Protein AF-A0A3D5CTR8-F1 (afdb_monomer_lite)

Secondary structure (DSSP, 8-state):
-HHHHHHHHTSHHHHH-HHHHHHHHHHHHHHHHHHHHHHHHHHTT-S-HHHHHHHHHHHHHHHHHHHHHHHHHHHHHHHHHHHHHHHHHHHHHH--

pLDDT: mean 91.54, std 8.14, range [51.94, 98.25]

Structure (mmCIF, N/CA/C/O backbone):
data_AF-A0A3D5CTR8-F1
#
_entry.id   AF-A0A3D5CTR8-F1
#
loop_
_atom_site.group_PDB
_atom_site.id
_atom_site.type_symbol
_atom_site.label_atom_id
_atom_site.label_alt_id
_atom_site.label_comp_id
_atom_site.label_asym_id
_atom_site.label_entity_id
_atom_site.label_seq_id
_atom_site.pdbx_PDB_ins_code
_atom_site.Cartn_x
_atom_site.Cartn_y
_atom_site.Cartn_z
_atom_site.occupancy
_atom_site.B_iso_or_equiv
_atom_site.auth_seq_id
_atom_site.auth_comp_id
_atom_site.auth_asym_id
_atom_site.auth_atom_id
_atom_site.pdbx_PDB_model_num
ATOM 1 N N . ILE A 1 1 ? 7.028 4.307 2.759 1.00 86.81 1 ILE A N 1
ATOM 2 C CA . ILE A 1 1 ? 5.546 4.196 2.742 1.00 86.81 1 ILE A CA 1
ATOM 3 C C . ILE A 1 1 ? 4.956 3.993 4.135 1.00 86.81 1 ILE A C 1
ATOM 5 O O . ILE A 1 1 ? 4.182 4.841 4.549 1.00 86.81 1 ILE A O 1
ATOM 9 N N . VAL A 1 2 ? 5.355 2.971 4.903 1.00 87.50 2 VAL A N 1
ATOM 10 C CA . VAL A 1 2 ? 4.795 2.731 6.256 1.00 87.50 2 VAL A CA 1
ATOM 11 C C . VAL A 1 2 ? 4.972 3.924 7.207 1.00 87.50 2 VAL A C 1
ATOM 13 O O . VAL A 1 2 ? 4.020 4.327 7.862 1.00 87.50 2 VAL A O 1
ATOM 16 N N . LEU A 1 3 ? 6.155 4.550 7.237 1.00 91.38 3 LEU A N 1
ATOM 17 C CA . LEU A 1 3 ? 6.398 5.741 8.068 1.00 91.38 3 LEU A CA 1
ATOM 18 C C . LEU A 1 3 ? 5.532 6.940 7.660 1.00 91.38 3 LEU A C 1
ATOM 20 O O . LEU A 1 3 ? 5.051 7.674 8.515 1.00 91.38 3 LEU A O 1
ATOM 24 N N . PHE A 1 4 ? 5.300 7.113 6.358 1.00 90.19 4 PHE A N 1
ATOM 25 C CA . PHE A 1 4 ? 4.420 8.158 5.836 1.00 90.19 4 PHE A CA 1
ATOM 26 C C . PHE A 1 4 ? 2.965 7.906 6.242 1.00 90.19 4 PHE A C 1
ATOM 28 O O . PHE A 1 4 ? 2.305 8.805 6.755 1.00 90.19 4 PHE A O 1
ATOM 35 N N . PHE A 1 5 ? 2.498 6.664 6.094 1.00 90.38 5 PHE A N 1
ATOM 36 C CA . PHE A 1 5 ? 1.181 6.250 6.565 1.00 90.38 5 PHE A CA 1
ATOM 37 C C . PHE A 1 5 ? 1.025 6.503 8.070 1.00 90.38 5 PHE A C 1
ATOM 39 O O . PHE A 1 5 ? 0.033 7.083 8.502 1.00 90.38 5 PHE A O 1
ATOM 46 N N . HIS A 1 6 ? 2.031 6.128 8.868 1.00 91.50 6 HIS A N 1
ATOM 47 C CA . HIS A 1 6 ? 2.041 6.373 10.307 1.00 91.50 6 HIS A CA 1
ATOM 48 C C . HIS A 1 6 ? 1.958 7.867 10.632 1.00 91.50 6 HIS A C 1
ATOM 50 O O . HIS A 1 6 ? 1.131 8.261 11.448 1.00 91.50 6 HIS A O 1
ATOM 56 N N . TRP A 1 7 ? 2.769 8.694 9.970 1.00 92.31 7 TRP A N 1
ATOM 57 C CA . TRP A 1 7 ? 2.753 10.143 10.150 1.00 92.31 7 TRP A CA 1
ATOM 58 C C . TRP A 1 7 ? 1.382 10.746 9.827 1.00 92.31 7 TRP A C 1
ATOM 60 O O . TRP A 1 7 ? 0.847 11.514 10.621 1.00 92.31 7 TRP A O 1
ATOM 70 N N . MET A 1 8 ? 0.756 10.335 8.721 1.00 90.44 8 MET A N 1
ATOM 71 C CA . MET A 1 8 ? -0.602 10.772 8.385 1.00 90.44 8 MET A CA 1
ATOM 72 C C . MET A 1 8 ? -1.643 10.310 9.406 1.00 90.44 8 MET A C 1
ATOM 74 O O . MET A 1 8 ? -2.575 11.053 9.708 1.00 90.44 8 MET A O 1
ATOM 78 N N . ASN A 1 9 ? -1.475 9.118 9.978 1.00 90.00 9 ASN A N 1
ATOM 79 C CA . ASN A 1 9 ? -2.368 8.599 11.008 1.00 90.00 9 ASN A CA 1
ATOM 80 C C . ASN A 1 9 ? -2.234 9.329 12.359 1.00 90.00 9 ASN A C 1
ATOM 82 O O . ASN A 1 9 ? -3.064 9.113 13.235 1.00 90.00 9 ASN A O 1
ATOM 86 N N . GLN A 1 10 ? -1.244 10.214 12.533 1.00 91.06 10 GLN A N 1
ATOM 87 C CA . GLN A 1 10 ? -1.181 11.117 13.691 1.00 91.06 10 GLN A CA 1
ATOM 88 C C . GLN A 1 10 ? -2.204 12.261 13.598 1.00 91.06 10 GLN A C 1
ATOM 90 O O . GLN A 1 10 ? -2.503 12.911 14.599 1.00 91.06 10 GLN A O 1
ATOM 95 N N . LEU A 1 11 ? -2.768 12.522 12.412 1.00 92.94 11 LEU A N 1
ATOM 96 C CA . LEU A 1 11 ? -3.824 13.517 12.254 1.00 92.94 11 LEU A CA 1
ATOM 97 C C . LEU A 1 11 ? -5.136 12.976 12.851 1.00 92.94 11 LEU A C 1
ATOM 99 O O . LEU A 1 11 ? -5.583 11.896 12.453 1.00 92.94 11 LEU A O 1
ATOM 103 N N . PRO A 1 12 ? -5.823 13.725 13.736 1.00 89.31 12 PRO A N 1
ATOM 104 C CA . PRO A 1 12 ? -6.988 13.222 14.470 1.00 89.31 12 PRO A CA 1
ATOM 105 C C . PRO A 1 12 ? -8.147 12.810 13.554 1.00 89.31 12 PRO A C 1
ATOM 107 O O . PRO A 1 12 ? -8.885 11.875 13.862 1.00 89.31 12 PRO A O 1
ATOM 110 N N . ILE A 1 13 ? -8.289 13.466 12.399 1.00 92.12 13 ILE A N 1
ATOM 111 C CA . ILE A 1 13 ? -9.309 13.120 11.404 1.00 92.12 13 ILE A CA 1
ATOM 112 C C . ILE A 1 13 ? -9.023 11.766 10.743 1.00 92.12 13 ILE A C 1
ATOM 114 O O . ILE A 1 13 ? -9.934 10.968 10.544 1.00 92.12 13 ILE A O 1
ATOM 118 N N . VAL A 1 14 ? -7.753 11.470 10.461 1.00 91.19 14 VAL A N 1
ATOM 119 C CA . VAL A 1 14 ? -7.339 10.199 9.862 1.00 91.19 14 VAL A CA 1
ATOM 120 C C . VAL A 1 14 ? -7.473 9.100 10.908 1.00 91.19 14 VAL A C 1
ATOM 122 O O . VAL A 1 14 ? -8.138 8.104 10.646 1.00 91.19 14 VAL A O 1
ATOM 125 N N . ALA A 1 15 ? -6.963 9.319 12.123 1.00 88.88 15 ALA A N 1
ATOM 126 C CA . ALA A 1 15 ? -7.009 8.356 13.224 1.00 88.88 15 ALA A CA 1
ATOM 127 C C . ALA A 1 15 ? -8.435 7.910 13.597 1.00 88.88 15 ALA A C 1
ATOM 129 O O . ALA A 1 15 ? -8.655 6.753 13.954 1.00 88.88 15 ALA A O 1
ATOM 130 N N . LYS A 1 16 ? -9.416 8.814 13.499 1.00 91.69 16 LYS A N 1
ATOM 131 C CA . LYS A 1 16 ? -10.813 8.535 13.858 1.00 91.69 16 LYS A CA 1
ATOM 132 C C . LYS A 1 16 ? -11.575 7.747 12.788 1.00 91.69 16 LYS A C 1
ATOM 134 O O . LYS A 1 16 ? -12.515 7.026 13.119 1.00 91.69 16 LYS A O 1
ATOM 139 N N . HIS A 1 17 ? -11.210 7.888 11.514 1.00 94.31 17 HIS A N 1
ATOM 140 C CA . HIS A 1 17 ? -11.996 7.365 10.399 1.00 94.31 17 HIS A CA 1
ATOM 141 C C . HIS A 1 17 ? -11.268 6.237 9.661 1.00 94.31 17 HIS A C 1
ATOM 143 O O . HIS A 1 17 ? -10.420 6.470 8.801 1.00 94.31 17 HIS A O 1
ATOM 149 N N . VAL A 1 18 ? -11.685 4.998 9.931 1.00 93.62 18 VAL A N 1
ATOM 150 C CA . VAL A 1 18 ? -11.134 3.776 9.311 1.00 93.62 18 VAL A CA 1
ATOM 151 C C . VAL A 1 18 ? -11.219 3.817 7.784 1.00 93.62 18 VAL A C 1
ATOM 153 O O . VAL A 1 18 ? -10.286 3.406 7.104 1.00 93.62 18 VAL A O 1
ATOM 156 N N . THR A 1 19 ? -12.297 4.371 7.225 1.00 94.38 19 THR A N 1
ATOM 157 C CA . THR A 1 19 ? -12.451 4.522 5.771 1.00 94.38 19 THR A CA 1
ATOM 158 C C . THR A 1 19 ? -11.372 5.424 5.171 1.00 94.38 19 THR A C 1
ATOM 160 O O . THR A 1 19 ? -10.837 5.107 4.113 1.00 94.38 19 THR A O 1
ATOM 163 N N . ILE A 1 20 ? -11.000 6.511 5.858 1.00 95.50 20 ILE A N 1
ATOM 164 C CA . ILE A 1 20 ? -9.922 7.407 5.411 1.00 95.50 20 ILE A CA 1
ATOM 165 C C . ILE A 1 20 ? -8.583 6.668 5.458 1.00 95.50 20 ILE A C 1
ATOM 167 O O . ILE A 1 20 ? -7.804 6.755 4.514 1.00 95.50 20 ILE A O 1
ATOM 171 N N . GLN A 1 21 ? -8.337 5.887 6.512 1.00 95.69 21 GLN A N 1
ATOM 172 C CA . GLN A 1 21 ? -7.134 5.056 6.625 1.00 95.69 21 GLN A CA 1
ATOM 173 C C . GLN A 1 21 ? -7.066 3.987 5.520 1.00 95.69 21 GLN A C 1
ATOM 175 O O . GLN A 1 21 ? -6.005 3.775 4.939 1.00 95.69 21 GLN A O 1
ATOM 180 N N . ALA A 1 22 ? -8.191 3.360 5.168 1.00 96.81 22 ALA A N 1
ATOM 181 C CA . ALA A 1 22 ? -8.257 2.383 4.082 1.00 96.81 22 ALA A CA 1
ATOM 182 C C . ALA A 1 22 ? -7.975 3.025 2.711 1.00 96.81 22 ALA A C 1
ATOM 184 O O . ALA A 1 22 ? -7.167 2.503 1.944 1.00 96.81 22 ALA A O 1
ATOM 185 N N . ILE A 1 23 ? -8.571 4.190 2.420 1.00 97.19 23 ILE A N 1
ATOM 186 C CA . ILE A 1 23 ? -8.274 4.967 1.201 1.00 97.19 23 ILE A CA 1
ATOM 187 C C . ILE A 1 23 ? -6.798 5.377 1.176 1.00 97.19 23 ILE A C 1
ATOM 189 O O . ILE A 1 23 ? -6.134 5.289 0.145 1.00 97.19 23 ILE A O 1
ATOM 193 N N . LEU A 1 24 ? -6.245 5.783 2.317 1.00 96.38 24 LEU A N 1
ATOM 194 C CA . LEU A 1 24 ? -4.834 6.126 2.409 1.00 96.38 24 LEU A CA 1
ATOM 195 C C . LEU A 1 24 ? -3.929 4.911 2.146 1.00 96.38 24 LEU A C 1
ATOM 197 O O . LEU A 1 24 ? -2.895 5.046 1.492 1.00 96.38 24 LEU A O 1
ATOM 201 N N . SER A 1 25 ? -4.323 3.726 2.612 1.00 96.50 25 SER A N 1
ATOM 202 C CA . SER A 1 25 ? -3.616 2.467 2.358 1.00 96.50 25 SER A CA 1
ATOM 203 C C . SER A 1 25 ? -3.618 2.100 0.867 1.00 96.50 25 SER A C 1
ATOM 205 O O . SER A 1 25 ? -2.582 1.709 0.322 1.00 96.50 25 SER A O 1
ATOM 207 N N . PHE A 1 26 ? -4.744 2.328 0.180 1.00 97.56 26 PHE A N 1
ATOM 208 C CA . PHE A 1 26 ? -4.853 2.215 -1.277 1.00 97.56 26 PHE A CA 1
ATOM 209 C C . PHE A 1 26 ? -3.859 3.139 -1.993 1.00 97.56 26 PHE A C 1
ATOM 211 O O . PHE A 1 26 ? -3.046 2.676 -2.793 1.00 97.56 26 PHE A O 1
ATOM 218 N N . ILE A 1 27 ? -3.863 4.433 -1.651 1.00 96.88 27 ILE A N 1
ATOM 219 C CA . ILE A 1 27 ? -2.957 5.433 -2.243 1.00 96.88 27 ILE A CA 1
ATOM 220 C C . ILE A 1 27 ? -1.492 5.059 -1.984 1.00 96.88 27 ILE A C 1
ATOM 222 O O . ILE A 1 27 ? -0.654 5.159 -2.876 1.00 96.88 27 ILE A O 1
ATOM 226 N N . CYS A 1 28 ? -1.176 4.576 -0.781 1.00 96.31 28 CYS A N 1
ATOM 227 C CA . CYS A 1 28 ? 0.158 4.090 -0.441 1.00 96.31 28 CYS A CA 1
ATOM 228 C C . CYS A 1 28 ? 0.609 2.916 -1.325 1.00 96.31 28 CYS A C 1
ATOM 230 O O . CYS A 1 28 ? 1.790 2.846 -1.661 1.00 96.31 28 CYS A O 1
ATOM 232 N N . GLY A 1 29 ? -0.311 2.027 -1.718 1.00 96.25 29 GLY A N 1
ATOM 233 C CA . GLY A 1 29 ? -0.047 0.949 -2.675 1.00 96.25 29 GLY A CA 1
ATOM 234 C C . GLY A 1 29 ? 0.303 1.470 -4.071 1.00 96.25 29 GLY A C 1
ATOM 235 O O . GLY A 1 29 ? 1.274 1.016 -4.666 1.00 96.25 29 GLY A O 1
ATOM 236 N N . LEU A 1 30 ? -0.406 2.493 -4.554 1.00 96.88 30 LEU A N 1
ATOM 237 C CA . LEU A 1 30 ? -0.097 3.119 -5.847 1.00 96.88 30 LEU A CA 1
ATOM 238 C C . LEU A 1 30 ? 1.244 3.866 -5.830 1.00 96.88 30 LEU A C 1
ATOM 240 O O . LEU A 1 30 ? 2.033 3.758 -6.765 1.00 96.88 30 LEU A O 1
ATOM 244 N N . ILE A 1 31 ? 1.540 4.594 -4.748 1.00 96.44 31 ILE A N 1
ATOM 245 C CA . ILE A 1 31 ? 2.838 5.266 -4.573 1.00 96.44 31 ILE A CA 1
ATOM 246 C C . ILE A 1 31 ? 3.974 4.237 -4.545 1.00 96.44 31 ILE A C 1
ATOM 248 O O . ILE A 1 31 ? 5.039 4.485 -5.109 1.00 96.44 31 ILE A O 1
ATOM 252 N N . TYR A 1 32 ? 3.758 3.088 -3.899 1.00 96.00 32 TYR A N 1
ATOM 253 C CA . TYR A 1 32 ? 4.715 1.984 -3.916 1.00 96.00 32 TYR A CA 1
ATOM 254 C C . TYR A 1 32 ? 4.991 1.504 -5.341 1.00 96.00 32 TYR A C 1
ATOM 256 O O . TYR A 1 32 ? 6.154 1.480 -5.735 1.00 96.00 32 TYR A O 1
ATOM 264 N N . GLY A 1 33 ? 3.946 1.218 -6.118 1.00 96.38 33 GLY A N 1
ATOM 265 C CA . GLY A 1 33 ? 4.060 0.793 -7.514 1.00 96.38 33 GLY A CA 1
ATOM 266 C C . GLY A 1 33 ? 4.821 1.777 -8.405 1.00 96.38 33 GLY A C 1
ATOM 267 O O . GLY A 1 33 ? 5.738 1.394 -9.136 1.00 96.38 33 GLY A O 1
ATOM 268 N N . LEU A 1 34 ? 4.556 3.078 -8.243 1.00 96.69 34 LEU A N 1
ATOM 269 C CA . LEU A 1 34 ? 5.288 4.141 -8.939 1.00 96.69 34 LEU A CA 1
ATOM 270 C C . LEU A 1 34 ? 6.788 4.147 -8.591 1.00 96.69 34 LEU A C 1
ATOM 272 O O . LEU A 1 34 ? 7.637 4.270 -9.477 1.00 96.69 34 LEU A O 1
ATOM 276 N N . ILE A 1 35 ? 7.124 4.021 -7.302 1.00 96.81 35 ILE A N 1
ATOM 277 C CA . ILE A 1 35 ? 8.517 3.980 -6.832 1.00 96.81 35 ILE A CA 1
ATOM 278 C C . ILE A 1 35 ? 9.219 2.723 -7.353 1.00 96.81 35 ILE A C 1
ATOM 280 O O . ILE A 1 35 ? 10.336 2.820 -7.860 1.00 96.81 35 ILE A O 1
ATOM 284 N N . VAL A 1 36 ? 8.564 1.563 -7.260 1.00 96.56 36 VAL A N 1
ATOM 285 C CA . VAL A 1 36 ? 9.091 0.279 -7.738 1.00 96.56 36 VAL A CA 1
ATOM 286 C C . VAL A 1 36 ? 9.352 0.339 -9.235 1.00 96.56 36 VAL A C 1
ATOM 288 O O . VAL A 1 36 ? 10.484 0.111 -9.646 1.00 96.56 36 VAL A O 1
ATOM 291 N N . SER A 1 37 ? 8.384 0.802 -10.027 1.00 97.25 37 SER A N 1
ATOM 292 C CA . SER A 1 37 ? 8.549 0.989 -11.472 1.00 97.25 37 SER A CA 1
ATOM 293 C C . SER A 1 37 ? 9.748 1.879 -11.806 1.00 97.25 37 SER A C 1
ATOM 295 O O . SER A 1 37 ? 10.476 1.640 -12.774 1.00 97.25 37 SER A O 1
ATOM 297 N N . ARG A 1 38 ? 10.007 2.919 -11.000 1.00 96.75 38 ARG A N 1
ATOM 298 C CA . ARG A 1 38 ? 11.157 3.804 -11.218 1.00 96.75 38 ARG A CA 1
ATOM 299 C C . ARG A 1 38 ? 12.483 3.122 -10.889 1.00 96.75 38 ARG A C 1
ATOM 301 O O . ARG A 1 38 ? 13.458 3.321 -11.607 1.00 96.75 38 ARG A O 1
ATOM 308 N N . ILE A 1 39 ? 12.517 2.336 -9.820 1.00 97.31 39 ILE A N 1
ATOM 309 C CA . ILE A 1 39 ? 13.694 1.566 -9.415 1.00 97.31 39 ILE A CA 1
ATOM 310 C C . ILE A 1 39 ? 13.981 0.459 -10.434 1.00 97.31 39 ILE A C 1
ATOM 312 O O . ILE A 1 39 ? 15.114 0.323 -10.879 1.00 97.31 39 ILE A O 1
ATOM 316 N N . GLU A 1 40 ? 12.971 -0.295 -10.852 1.00 96.25 40 GLU A N 1
ATOM 317 C CA . GLU A 1 40 ? 13.112 -1.412 -11.787 1.00 96.25 40 GLU A CA 1
ATOM 318 C C . GLU A 1 40 ? 13.544 -0.943 -13.169 1.00 96.25 40 GLU A C 1
ATOM 320 O O . GLU A 1 40 ? 14.461 -1.512 -13.751 1.00 96.25 40 GLU A O 1
ATOM 325 N N . THR A 1 41 ? 12.962 0.144 -13.676 1.00 96.81 41 THR A N 1
ATOM 326 C CA . THR A 1 41 ? 13.400 0.719 -14.958 1.00 96.81 41 THR A CA 1
ATOM 327 C C . THR A 1 41 ? 14.857 1.173 -14.924 1.00 96.81 41 THR A C 1
ATOM 329 O O . THR A 1 41 ? 15.547 1.037 -15.932 1.00 96.81 41 THR A O 1
ATOM 332 N N . PHE A 1 42 ? 15.344 1.644 -13.772 1.00 96.44 42 PHE A N 1
ATOM 333 C CA . PHE A 1 42 ? 16.757 1.959 -13.561 1.00 96.44 42 PHE A CA 1
ATOM 334 C C . PHE A 1 42 ? 17.634 0.69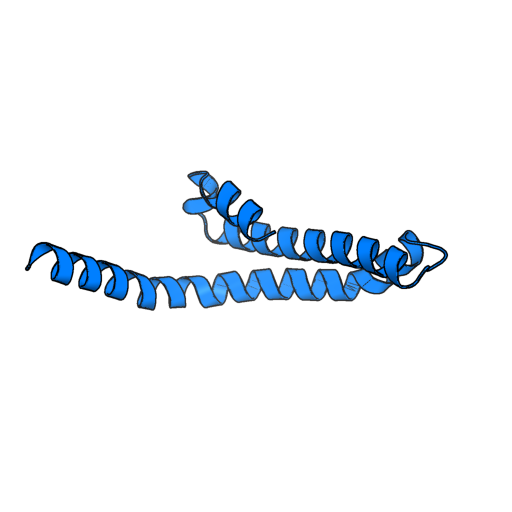9 -13.451 1.00 96.44 42 PHE A C 1
ATOM 336 O O . PHE A 1 42 ? 18.669 0.620 -14.102 1.00 96.44 42 PHE A O 1
ATOM 343 N N . ILE A 1 43 ? 17.226 -0.306 -12.672 1.00 97.69 43 ILE A N 1
ATOM 344 C CA . ILE A 1 43 ? 17.994 -1.549 -12.474 1.00 97.69 43 ILE A CA 1
ATOM 345 C C . ILE A 1 43 ? 18.094 -2.358 -13.773 1.00 97.69 43 ILE A C 1
ATOM 347 O O . ILE A 1 43 ? 19.172 -2.825 -14.132 1.00 97.69 43 ILE A O 1
ATOM 351 N N . TYR A 1 44 ? 16.980 -2.516 -14.486 1.00 96.56 44 TYR A N 1
ATOM 352 C CA . TYR A 1 44 ? 16.895 -3.291 -15.724 1.00 96.56 44 TYR A CA 1
ATOM 353 C C . TYR A 1 44 ? 17.306 -2.498 -16.968 1.00 96.56 44 TYR A C 1
ATOM 355 O O . TYR A 1 44 ? 17.268 -3.043 -18.069 1.00 96.56 44 TYR A O 1
ATOM 363 N N . GLN A 1 45 ? 17.700 -1.228 -16.805 1.00 96.25 45 GLN A N 1
ATOM 364 C CA . GLN A 1 45 ? 18.115 -0.337 -17.892 1.00 96.25 45 GLN A CA 1
ATOM 365 C C . GLN A 1 45 ? 17.085 -0.276 -19.028 1.00 96.25 45 GLN A C 1
ATOM 367 O O . GLN A 1 45 ? 17.418 -0.304 -20.215 1.00 96.25 45 GLN A O 1
ATOM 372 N N . LEU A 1 46 ? 15.804 -0.219 -18.653 1.00 95.94 46 LEU A N 1
ATOM 373 C CA . LEU A 1 46 ? 14.716 -0.194 -19.619 1.00 95.94 46 LEU A CA 1
ATOM 374 C C . LEU A 1 46 ? 14.684 1.156 -20.344 1.00 95.94 46 LEU A C 1
ATOM 376 O O . LEU A 1 46 ? 14.830 2.207 -19.715 1.00 95.94 46 LEU A O 1
ATOM 380 N N . PRO A 1 47 ? 14.420 1.160 -21.660 1.00 92.69 47 PRO A N 1
ATOM 381 C CA . PRO A 1 47 ? 14.517 2.367 -22.475 1.00 92.69 47 PRO A CA 1
ATOM 382 C C . PRO A 1 47 ? 13.424 3.403 -22.173 1.00 92.69 47 PRO A C 1
ATOM 384 O O . PRO A 1 47 ? 13.575 4.572 -22.518 1.00 92.69 47 PRO A O 1
ATOM 387 N N . SER A 1 48 ? 12.309 3.002 -21.551 1.00 95.94 48 SER A N 1
ATOM 388 C CA . SER A 1 48 ? 11.196 3.902 -21.242 1.00 95.94 48 SER A CA 1
ATOM 389 C C . SER A 1 48 ? 10.540 3.557 -19.912 1.00 95.94 48 SER A C 1
ATOM 391 O O . SER A 1 48 ? 9.931 2.499 -19.755 1.00 95.94 48 SER A O 1
ATOM 393 N N . PHE A 1 49 ? 10.610 4.503 -18.972 1.00 95.88 49 PHE A N 1
ATOM 394 C CA . PHE A 1 49 ? 9.909 4.410 -17.693 1.00 95.88 49 PHE A CA 1
ATOM 395 C C . PHE A 1 49 ? 8.390 4.375 -17.874 1.00 95.88 49 PHE A C 1
ATOM 397 O O . PHE A 1 49 ? 7.718 3.536 -17.285 1.00 95.88 49 PHE A O 1
ATOM 404 N N . TRP A 1 50 ? 7.848 5.264 -18.710 1.00 96.12 50 TRP A N 1
ATOM 405 C CA . TRP A 1 50 ? 6.402 5.403 -18.873 1.00 96.12 50 TRP A CA 1
ATOM 406 C C . TRP A 1 50 ? 5.764 4.158 -19.480 1.00 96.12 50 TRP A C 1
ATOM 408 O O . TRP A 1 50 ? 4.715 3.731 -19.011 1.00 96.12 50 TRP A O 1
ATOM 418 N N . ALA A 1 51 ? 6.411 3.544 -20.476 1.00 96.25 51 ALA A N 1
ATOM 419 C CA . ALA A 1 51 ? 5.911 2.309 -21.075 1.00 96.25 51 ALA A CA 1
ATOM 420 C C . ALA A 1 51 ? 5.829 1.179 -20.036 1.00 96.25 51 ALA A C 1
ATOM 422 O O . ALA A 1 51 ? 4.807 0.502 -19.944 1.00 96.25 51 ALA A O 1
ATOM 423 N N . TYR A 1 52 ? 6.871 1.035 -19.212 1.00 96.62 52 TYR A N 1
ATOM 424 C CA . TYR A 1 52 ? 6.908 0.041 -18.143 1.00 96.62 52 TYR A CA 1
ATOM 425 C C . TYR A 1 52 ? 5.862 0.316 -17.054 1.00 96.62 52 TYR A C 1
ATOM 427 O O . TYR A 1 52 ? 5.099 -0.573 -16.687 1.00 96.62 52 TYR A O 1
ATOM 435 N N . TYR A 1 53 ? 5.765 1.564 -16.588 1.00 96.69 53 TYR A N 1
ATOM 436 C CA . TYR A 1 53 ? 4.803 1.958 -15.559 1.00 96.69 53 TYR A CA 1
ATOM 437 C C . TYR A 1 53 ? 3.352 1.722 -16.001 1.00 96.69 53 TYR A C 1
ATOM 439 O O . TYR A 1 53 ? 2.563 1.142 -15.260 1.00 96.69 53 TYR A O 1
ATOM 447 N N . PHE A 1 54 ? 2.987 2.099 -17.233 1.00 96.69 54 PHE A N 1
ATOM 448 C CA . PHE A 1 54 ? 1.630 1.858 -17.733 1.00 96.69 54 PHE A CA 1
ATOM 449 C C . PHE A 1 54 ? 1.313 0.370 -17.905 1.00 96.69 54 PHE A C 1
ATOM 451 O O . PHE A 1 54 ? 0.172 -0.032 -17.682 1.00 96.69 54 PHE A O 1
ATOM 458 N N . GLN A 1 55 ? 2.307 -0.451 -18.248 1.00 96.56 55 GLN A N 1
ATOM 459 C CA . GLN A 1 55 ? 2.154 -1.905 -18.272 1.00 96.56 55 GLN A CA 1
ATOM 460 C C . GLN A 1 55 ? 1.944 -2.484 -16.861 1.00 96.56 55 GLN A C 1
ATOM 462 O O . GLN A 1 55 ? 1.168 -3.424 -16.698 1.00 96.56 55 GLN A O 1
ATOM 467 N N . GLY A 1 56 ? 2.605 -1.918 -15.846 1.00 95.62 56 GLY A N 1
ATOM 468 C CA . GLY A 1 56 ? 2.478 -2.311 -14.439 1.00 95.62 56 GLY A CA 1
ATOM 469 C C . GLY A 1 56 ? 1.202 -1.818 -13.746 1.00 95.62 56 GLY A C 1
ATOM 470 O O . GLY A 1 56 ? 0.799 -2.385 -12.733 1.00 95.62 56 GLY A O 1
ATOM 471 N N . LEU A 1 57 ? 0.508 -0.824 -14.309 1.00 96.25 57 LEU A N 1
ATOM 472 C CA . LEU A 1 57 ? -0.63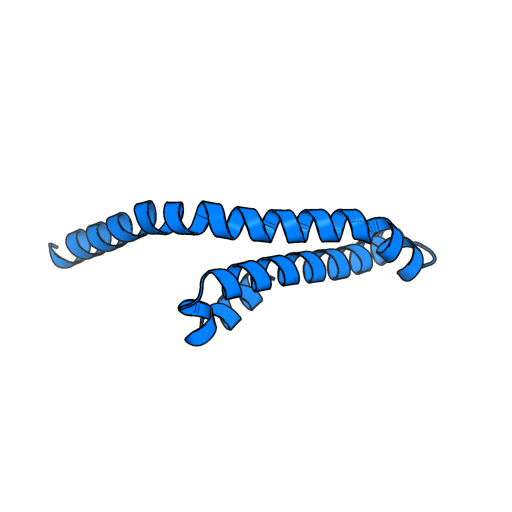7 -0.164 -13.674 1.00 96.25 57 LEU A CA 1
ATOM 473 C C . LEU A 1 57 ? -1.753 -1.117 -13.183 1.00 96.25 57 LEU A C 1
ATOM 475 O O . LEU A 1 57 ? -2.276 -0.887 -12.090 1.00 96.25 57 LEU A O 1
ATOM 479 N N . PRO A 1 58 ? -2.130 -2.200 -13.899 1.00 97.56 58 PRO A N 1
ATOM 480 C CA . PRO A 1 58 ? -3.095 -3.171 -13.379 1.00 97.56 58 PRO A CA 1
ATOM 481 C C . PRO A 1 58 ? -2.624 -3.865 -12.092 1.00 97.56 58 PRO A C 1
ATOM 483 O O . PRO A 1 58 ? -3.437 -4.110 -11.201 1.00 97.56 58 PRO A O 1
ATOM 486 N N . PHE A 1 59 ? -1.324 -4.153 -11.970 1.00 96.31 59 PHE A N 1
ATOM 487 C CA . PHE A 1 59 ? -0.743 -4.740 -10.761 1.00 96.31 59 PHE A CA 1
ATOM 488 C C . PHE A 1 59 ? -0.727 -3.742 -9.606 1.00 96.31 59 PHE A C 1
ATOM 490 O O . PHE A 1 59 ? -1.067 -4.121 -8.483 1.00 96.31 59 PHE A O 1
ATOM 497 N N . ASP A 1 60 ? -0.407 -2.477 -9.878 1.00 97.12 60 ASP A N 1
ATOM 498 C CA . ASP A 1 60 ? -0.434 -1.404 -8.879 1.00 97.12 60 ASP A CA 1
ATOM 499 C C . ASP A 1 60 ? -1.855 -1.176 -8.350 1.00 97.12 60 ASP A C 1
ATOM 501 O O . ASP A 1 60 ? -2.071 -1.078 -7.139 1.00 97.12 60 ASP A O 1
ATOM 505 N N . LEU A 1 61 ? -2.849 -1.172 -9.245 1.00 97.88 61 LEU A N 1
ATOM 506 C CA . LEU A 1 61 ? -4.263 -1.095 -8.879 1.00 97.88 61 LEU A CA 1
ATOM 507 C C . LEU A 1 61 ? -4.692 -2.305 -8.049 1.00 97.88 61 LEU A C 1
ATOM 509 O O . LEU A 1 61 ? -5.337 -2.127 -7.019 1.00 97.88 61 LEU A O 1
ATOM 513 N N . ALA A 1 62 ? -4.312 -3.522 -8.447 1.00 97.94 62 ALA A N 1
ATOM 514 C CA . ALA A 1 62 ? -4.615 -4.728 -7.682 1.00 97.94 62 ALA A CA 1
ATOM 515 C C . ALA A 1 62 ? -3.995 -4.687 -6.273 1.00 97.94 62 ALA A C 1
ATOM 517 O O . ALA A 1 62 ? -4.676 -5.013 -5.300 1.00 97.94 62 ALA A O 1
ATOM 518 N N . HIS A 1 63 ? -2.748 -4.218 -6.137 1.00 96.69 63 HIS A N 1
ATOM 519 C CA . HIS A 1 63 ? -2.097 -4.019 -4.838 1.00 96.69 63 HIS A CA 1
ATOM 520 C C . HIS A 1 63 ? -2.813 -2.964 -3.993 1.00 96.69 63 HIS A C 1
ATOM 522 O O . HIS A 1 63 ? -3.086 -3.199 -2.815 1.00 96.69 63 HIS A O 1
ATOM 528 N N . GLY A 1 64 ? -3.157 -1.817 -4.583 1.00 97.75 64 GLY A N 1
ATOM 529 C CA . GLY A 1 64 ? -3.925 -0.775 -3.906 1.00 97.75 64 GLY A CA 1
ATOM 530 C C . GLY A 1 64 ? -5.274 -1.297 -3.407 1.00 97.75 64 GLY A C 1
ATOM 531 O O . GLY A 1 64 ? -5.617 -1.107 -2.239 1.00 97.75 64 GLY A O 1
ATOM 532 N N . ILE A 1 65 ? -6.033 -1.981 -4.270 1.00 98.25 65 ILE A N 1
ATOM 533 C CA . ILE A 1 65 ? -7.338 -2.575 -3.937 1.00 98.25 65 ILE A CA 1
ATOM 534 C C . ILE A 1 65 ? -7.182 -3.612 -2.821 1.00 98.25 65 ILE A C 1
ATOM 536 O O . ILE A 1 65 ? -7.943 -3.592 -1.853 1.00 98.25 65 ILE A O 1
ATOM 540 N N . GLY A 1 66 ? -6.179 -4.486 -2.920 1.00 97.62 66 GLY A N 1
ATOM 541 C CA . GLY A 1 66 ? -5.852 -5.451 -1.876 1.00 97.62 66 GLY A CA 1
ATOM 542 C C . GLY A 1 66 ? -5.624 -4.757 -0.537 1.00 97.62 66 GLY A C 1
ATOM 543 O O . GLY A 1 66 ? -6.292 -5.084 0.441 1.00 97.62 66 GLY A O 1
ATOM 544 N N . ASN A 1 67 ? -4.762 -3.740 -0.502 1.00 96.88 67 ASN A N 1
ATOM 545 C CA . ASN A 1 67 ? -4.482 -2.957 0.701 1.00 96.88 67 ASN A CA 1
ATOM 546 C C . ASN A 1 67 ? -5.742 -2.321 1.303 1.00 96.88 67 ASN A C 1
ATOM 548 O O . ASN A 1 67 ? -5.936 -2.390 2.516 1.00 96.88 67 ASN A O 1
ATOM 552 N N . PHE A 1 68 ? -6.621 -1.753 0.474 1.00 97.94 68 PHE A N 1
ATOM 553 C CA . PHE A 1 68 ? -7.893 -1.184 0.919 1.00 97.94 68 PHE A CA 1
ATOM 554 C C . PHE A 1 68 ? -8.748 -2.210 1.674 1.00 97.94 68 PHE A C 1
ATOM 556 O O . PHE A 1 68 ? -9.147 -1.974 2.817 1.00 97.94 68 PHE A O 1
ATOM 563 N N . PHE A 1 69 ? -9.006 -3.366 1.056 1.00 97.75 69 PHE A N 1
ATOM 564 C CA . PHE A 1 69 ? -9.849 -4.400 1.653 1.00 97.75 69 PHE A CA 1
ATOM 565 C C . PHE A 1 69 ? -9.178 -5.072 2.850 1.00 97.75 69 PHE A C 1
ATOM 567 O O . PHE A 1 69 ? -9.828 -5.261 3.880 1.00 97.75 69 PHE A O 1
ATOM 574 N N . PHE A 1 70 ? -7.880 -5.374 2.764 1.00 96.00 70 PHE A N 1
ATOM 575 C CA . PHE A 1 70 ? -7.131 -5.926 3.890 1.00 96.00 70 PHE A CA 1
ATOM 576 C C . PHE A 1 70 ? -7.155 -4.988 5.091 1.00 96.00 70 PHE A C 1
ATOM 578 O O . PHE A 1 70 ? -7.350 -5.461 6.207 1.00 96.00 70 PHE A O 1
ATOM 585 N N . TYR A 1 71 ? -7.033 -3.674 4.887 1.00 95.25 71 TYR A N 1
ATOM 586 C CA . TYR A 1 71 ? -7.127 -2.714 5.982 1.00 95.25 71 TYR A CA 1
ATOM 587 C C . TYR A 1 71 ? -8.487 -2.787 6.685 1.00 95.25 71 TYR A C 1
ATOM 589 O O . TYR A 1 71 ? -8.546 -2.908 7.907 1.00 95.25 71 TYR A O 1
ATOM 597 N N . LEU A 1 72 ? -9.582 -2.769 5.917 1.00 95.69 72 LEU A N 1
ATOM 598 C CA . LEU A 1 72 ? -10.941 -2.833 6.462 1.00 95.69 72 LEU A CA 1
ATOM 599 C C . LEU A 1 72 ? -11.217 -4.141 7.212 1.00 95.69 72 LEU A C 1
ATOM 601 O O . LEU A 1 72 ? -11.867 -4.122 8.256 1.00 95.69 72 LEU A O 1
ATOM 605 N N . ILE A 1 73 ? -10.718 -5.265 6.697 1.00 95.19 73 ILE A N 1
ATOM 606 C CA . ILE A 1 73 ? -10.914 -6.589 7.298 1.00 95.19 73 ILE A CA 1
ATOM 607 C C . ILE A 1 73 ? -10.056 -6.754 8.556 1.00 95.19 73 ILE A C 1
ATOM 609 O O . ILE A 1 73 ? -10.528 -7.275 9.566 1.00 95.19 73 ILE A O 1
ATOM 613 N N . LEU A 1 74 ? -8.797 -6.315 8.519 1.00 92.88 74 LEU A N 1
ATOM 614 C CA . LEU A 1 74 ? -7.857 -6.520 9.618 1.00 92.88 74 LEU A CA 1
ATOM 615 C C . LEU A 1 74 ? -8.034 -5.517 10.757 1.00 92.88 74 LEU A C 1
ATOM 617 O O . LEU A 1 74 ? -7.753 -5.865 11.901 1.00 92.88 74 LEU A O 1
ATOM 621 N N . PHE A 1 75 ? -8.523 -4.303 10.494 1.00 91.88 75 PHE A N 1
ATOM 622 C CA . PHE A 1 75 ? -8.754 -3.298 11.535 1.00 91.88 75 PHE A CA 1
ATOM 623 C C . PHE A 1 75 ? -9.544 -3.832 12.753 1.00 91.88 75 PHE A C 1
ATOM 625 O O . PHE A 1 75 ? -9.025 -3.747 13.870 1.00 91.88 75 PHE A O 1
ATOM 632 N N . PRO A 1 76 ? -10.735 -4.454 12.603 1.00 90.56 76 PRO A N 1
ATOM 633 C CA . PRO A 1 76 ? -11.467 -5.008 13.745 1.00 90.56 76 PRO A CA 1
ATOM 634 C C . PRO A 1 76 ? -10.739 -6.183 14.417 1.00 90.56 76 PRO A C 1
ATOM 636 O O . PRO A 1 76 ? -10.876 -6.378 15.626 1.00 90.56 76 PRO A O 1
ATOM 639 N N . VAL A 1 77 ? -9.951 -6.960 13.666 1.00 91.12 77 VAL A N 1
ATOM 640 C CA . VAL A 1 77 ? -9.134 -8.055 14.217 1.00 91.12 77 VAL A CA 1
ATOM 641 C C . VAL A 1 77 ? -8.054 -7.484 15.135 1.00 91.12 77 VAL A C 1
ATOM 643 O O . VAL A 1 77 ? -7.923 -7.915 16.281 1.00 91.12 77 VAL A O 1
ATOM 646 N N . PHE A 1 78 ? -7.341 -6.454 14.681 1.00 87.56 78 PHE A N 1
ATOM 647 C CA . PHE A 1 78 ? -6.335 -5.771 15.485 1.00 87.56 78 PHE A CA 1
ATOM 648 C C . PHE A 1 78 ? -6.936 -5.090 16.712 1.00 87.56 78 PHE A C 1
ATOM 650 O O . PHE A 1 78 ? -6.357 -5.202 17.788 1.00 87.56 78 PHE A O 1
ATOM 657 N N . GLN A 1 79 ? -8.110 -4.461 16.607 1.00 85.88 79 GLN A N 1
ATOM 658 C CA . GLN A 1 79 ? -8.783 -3.889 17.778 1.00 85.88 79 GLN A CA 1
ATOM 659 C C . GLN A 1 79 ? -9.096 -4.945 18.844 1.00 85.88 79 GLN A C 1
ATOM 661 O O . GLN A 1 79 ? -8.890 -4.699 20.030 1.00 85.88 79 GLN A O 1
ATOM 666 N N . ARG A 1 80 ? -9.547 -6.137 18.437 1.00 87.06 80 ARG A N 1
ATOM 667 C CA . ARG A 1 80 ? -9.863 -7.228 19.371 1.00 87.06 80 ARG A CA 1
ATOM 668 C C . ARG A 1 80 ? -8.632 -7.847 20.021 1.00 87.06 80 ARG A C 1
ATOM 670 O O . ARG A 1 80 ? -8.727 -8.282 21.159 1.00 87.06 80 ARG A O 1
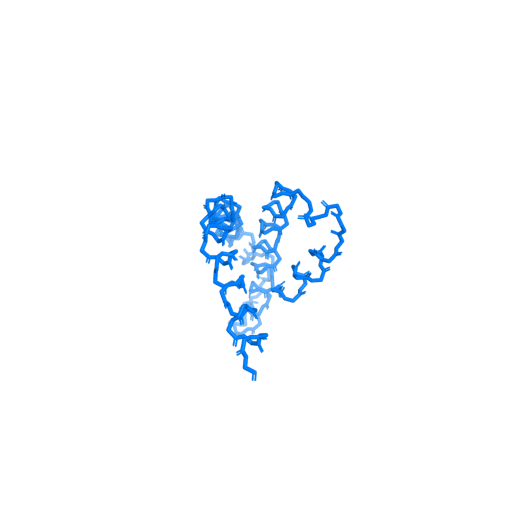ATOM 677 N N . ILE A 1 81 ? -7.506 -7.916 19.314 1.00 86.50 81 ILE A N 1
ATOM 678 C CA . ILE A 1 81 ? -6.294 -8.585 19.809 1.00 86.50 81 ILE A CA 1
ATOM 679 C C . ILE A 1 81 ? -5.393 -7.609 20.575 1.00 86.50 81 ILE A C 1
ATOM 681 O O . ILE A 1 81 ? -4.925 -7.926 21.666 1.00 86.50 81 ILE A O 1
ATOM 685 N N . LEU A 1 82 ? -5.152 -6.414 20.033 1.00 82.62 82 LEU A N 1
ATOM 686 C CA . LEU A 1 82 ? -4.189 -5.465 20.595 1.00 82.62 82 LEU A CA 1
ATOM 687 C C . LEU A 1 82 ? -4.722 -4.745 21.832 1.00 82.62 82 LEU A C 1
ATOM 689 O O . LEU A 1 82 ? -3.946 -4.482 22.748 1.00 82.62 82 LEU A O 1
ATOM 693 N N . PHE A 1 83 ? -6.024 -4.447 21.892 1.00 77.38 83 PHE A N 1
ATOM 694 C CA . PHE A 1 83 ? -6.591 -3.724 23.032 1.00 77.38 83 PHE A CA 1
ATOM 695 C C . PHE A 1 83 ? -6.475 -4.520 24.350 1.00 77.38 83 PHE A C 1
ATOM 697 O O . PHE A 1 83 ? -5.937 -3.967 25.312 1.00 77.38 83 PHE A O 1
ATOM 704 N N . PRO A 1 84 ? -6.831 -5.823 24.407 1.00 79.69 84 PRO A N 1
ATOM 705 C CA . PRO A 1 84 ? -6.625 -6.634 25.611 1.00 79.69 84 PRO A CA 1
ATOM 706 C C . PRO A 1 84 ? -5.148 -6.881 25.949 1.00 79.69 84 PRO A C 1
ATOM 708 O O . PRO A 1 84 ? -4.782 -6.969 27.121 1.00 79.69 84 PRO A O 1
ATOM 711 N N . LEU A 1 85 ? -4.280 -7.006 24.937 1.00 78.50 85 LEU A N 1
ATOM 712 C CA . LEU A 1 85 ? -2.840 -7.194 25.149 1.00 78.50 85 LEU A CA 1
ATOM 713 C C . LEU A 1 85 ? -2.196 -5.957 25.778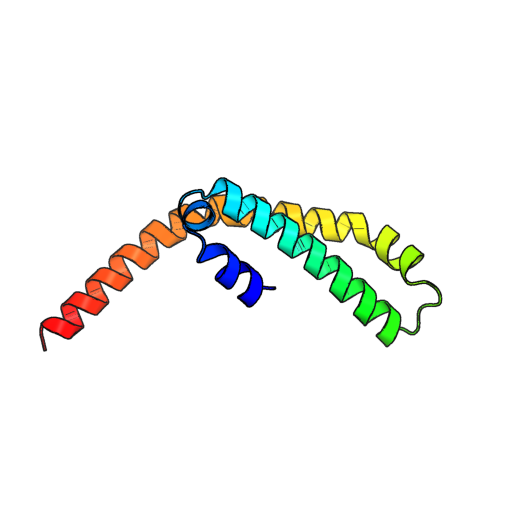 1.00 78.50 85 LEU A C 1
ATOM 715 O O . LEU A 1 85 ? -1.381 -6.081 26.695 1.00 78.50 85 LEU A O 1
ATOM 719 N N . TYR A 1 86 ? -2.579 -4.769 25.312 1.00 77.38 86 TYR A N 1
ATOM 720 C CA . TYR A 1 86 ? -2.092 -3.513 25.863 1.00 77.38 86 TYR A CA 1
ATOM 721 C C . TYR A 1 86 ? -2.569 -3.314 27.305 1.00 77.38 86 TYR A C 1
ATOM 723 O O . TYR A 1 86 ? -1.752 -3.020 28.177 1.00 77.38 86 TYR A O 1
ATOM 731 N N . SER A 1 87 ? -3.856 -3.557 27.584 1.00 75.19 87 SER A N 1
ATOM 732 C CA . SER A 1 87 ? -4.396 -3.422 28.942 1.00 75.19 87 SER A CA 1
ATOM 733 C C . SER A 1 87 ? -3.738 -4.390 29.925 1.00 75.19 87 SER A C 1
ATOM 735 O O . SER A 1 87 ? -3.361 -3.979 31.016 1.00 75.19 87 SER A O 1
ATOM 737 N N . LYS A 1 88 ? -3.528 -5.653 29.528 1.00 78.62 88 LYS A N 1
ATOM 738 C CA . LYS A 1 88 ? -2.852 -6.653 30.366 1.00 78.62 88 LYS A CA 1
ATOM 739 C C . LYS A 1 88 ? -1.403 -6.263 30.672 1.00 78.62 88 LYS A C 1
ATOM 741 O O . LYS A 1 88 ? -0.966 -6.351 31.812 1.00 78.62 88 LYS A O 1
ATOM 746 N N . THR A 1 89 ? -0.677 -5.790 29.658 1.00 81.12 89 THR A N 1
ATOM 747 C CA . THR A 1 89 ? 0.727 -5.376 29.805 1.00 81.12 89 THR A CA 1
ATOM 748 C C . THR A 1 89 ? 0.882 -4.194 30.762 1.00 81.12 89 THR A C 1
ATOM 750 O O . THR A 1 89 ? 1.845 -4.143 31.525 1.00 81.12 89 THR A O 1
ATOM 753 N N . LEU A 1 90 ? -0.047 -3.233 30.727 1.00 75.38 90 LEU A N 1
ATOM 754 C CA . LEU A 1 90 ? -0.061 -2.125 31.681 1.00 75.38 90 LEU A CA 1
ATOM 755 C C . LEU A 1 90 ? -0.345 -2.614 33.104 1.00 75.38 90 LEU A C 1
ATOM 757 O O . LEU A 1 90 ? 0.364 -2.216 34.024 1.00 75.38 90 LEU A O 1
ATOM 761 N N . ASP A 1 91 ? -1.323 -3.501 33.277 1.00 79.19 91 ASP A N 1
ATOM 762 C CA . ASP A 1 91 ? -1.693 -4.035 34.591 1.00 79.19 91 ASP A CA 1
ATOM 763 C C . ASP A 1 91 ? -0.508 -4.771 35.249 1.00 79.19 91 ASP A C 1
ATOM 765 O O . ASP A 1 91 ? -0.135 -4.470 36.381 1.00 79.19 91 ASP A O 1
ATOM 769 N N . ASP A 1 92 ? 0.194 -5.626 34.495 1.00 80.69 92 ASP A N 1
ATOM 770 C CA . ASP A 1 92 ? 1.401 -6.332 34.956 1.00 80.69 92 ASP A CA 1
ATOM 771 C C . ASP A 1 92 ? 2.555 -5.378 35.338 1.00 80.69 92 ASP A C 1
ATOM 773 O O . ASP A 1 92 ? 3.380 -5.699 36.196 1.00 80.69 92 ASP A O 1
ATOM 777 N N . ARG A 1 93 ? 2.633 -4.194 34.714 1.00 70.75 93 ARG A N 1
ATOM 778 C CA . ARG A 1 93 ? 3.668 -3.179 34.987 1.00 70.75 93 ARG A CA 1
ATOM 779 C C . ARG A 1 93 ? 3.394 -2.361 36.247 1.00 70.75 93 ARG A C 1
ATOM 781 O O . ARG A 1 93 ? 4.359 -1.963 36.886 1.00 70.75 93 ARG A O 1
ATOM 788 N N . TYR A 1 94 ? 2.130 -2.101 36.584 1.00 72.81 94 TYR A N 1
ATOM 789 C CA . TYR A 1 94 ? 1.738 -1.340 37.782 1.00 72.81 94 TYR A CA 1
ATOM 790 C C . TYR A 1 94 ? 1.546 -2.217 39.029 1.00 72.81 94 TYR A C 1
ATOM 792 O O . TYR A 1 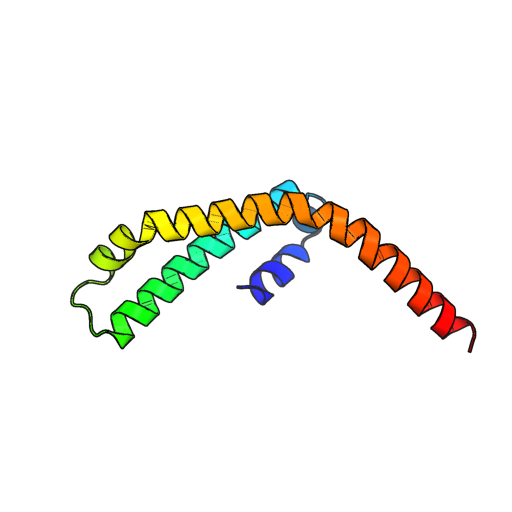94 ? 1.476 -1.694 40.138 1.00 72.81 94 TYR A O 1
ATOM 800 N N . LYS A 1 95 ? 1.472 -3.544 38.864 1.00 68.06 95 LYS A N 1
ATOM 801 C CA . LYS A 1 95 ? 1.371 -4.514 39.966 1.00 68.06 95 LYS A CA 1
ATOM 802 C C . LYS A 1 95 ? 2.722 -4.942 40.561 1.00 68.06 95 LYS A C 1
ATOM 804 O O . LYS A 1 95 ? 2.732 -5.734 41.503 1.00 68.06 95 LYS A O 1
ATOM 809 N N . LYS A 1 96 ? 3.836 -4.474 39.993 1.00 51.94 96 LYS A N 1
ATOM 810 C CA . LYS A 1 96 ? 5.214 -4.746 40.425 1.00 51.94 96 LYS A CA 1
ATOM 811 C C . LYS A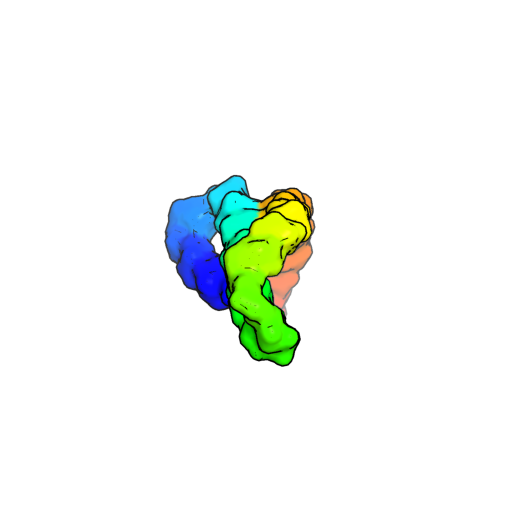 1 96 ? 5.793 -3.531 41.138 1.00 51.94 96 LYS A C 1
ATOM 813 O O . LYS A 1 96 ? 6.534 -3.754 42.119 1.00 51.94 96 LYS A O 1
#

Foldseek 3Di:
DVVVLVVVCVPPVCVVDLQSSLLVQLVVLLVVLLVVLVVCCVVVVPPDSVVSSVVCVVVSNVSSVVSSVCSVVCVVVCVVPVVVVVVVVVVVVVVD

Radius of gyration: 18.46 Å; chains: 1; bounding box: 31×22×63 Å

Sequence (96 aa):
IVLFFHWMNQLPIVAKHVTIQAILSFICGLIYGLIVSRIETFIYQLPSFWAYYFQGLPFDLAHGIGNFFFYLILFPVFQRILFPLYSKTLDDRYKK